Protein AF-A0A4Q3JE78-F1 (afdb_monomer_lite)

Radius of gyration: 15.34 Å; chains: 1; bounding box: 36×31×36 Å

Sequence (124 aa):
MSDDHKIGPTAHYTAHAWSRLGLPHARAFATPLGAALFWGFRLTAEVPVAWLPGLPTLEQYLAMRHLTIDAALDAARPDLLVELGAGLSRRGVTWALDRGVEVVEVDLPAMVEAKRRAPGTRAR

Foldseek 3Di:
DPPLLDQDLVLQLLLQLCVVVVHPPSVLLHDPSNVVVNVVCCVPPCVVCVPPPPDDDPSRVSCVVVVVVVVVCVVVLALEAEAEQCRSPPVQLCCCPVPVHHYHYDDRPNRVVSNCPGPSPPDD

Structure (mmCIF, N/CA/C/O backbone):
data_AF-A0A4Q3JE78-F1
#
_entry.id   AF-A0A4Q3JE78-F1
#
loop_
_atom_site.group_PDB
_atom_site.id
_atom_site.type_symbol
_atom_site.label_atom_id
_atom_site.label_alt_id
_atom_site.label_comp_id
_atom_site.label_asym_id
_atom_site.label_entity_id
_atom_site.label_seq_id
_atom_site.pdbx_PDB_ins_code
_atom_site.Cartn_x
_atom_site.Cartn_y
_atom_site.Cartn_z
_atom_site.occupancy
_atom_site.B_iso_or_equiv
_atom_site.auth_seq_id
_atom_site.auth_comp_id
_atom_site.auth_asym_id
_atom_site.auth_atom_id
_atom_site.pdbx_PDB_model_num
ATOM 1 N N . MET A 1 1 ? 19.006 9.608 9.733 1.00 41.47 1 MET A N 1
ATOM 2 C CA . MET A 1 1 ? 17.656 9.829 10.291 1.00 41.47 1 MET A CA 1
ATOM 3 C C . MET A 1 1 ? 16.744 10.162 9.130 1.00 41.47 1 MET A C 1
ATOM 5 O O . MET A 1 1 ? 17.079 11.075 8.385 1.00 41.47 1 MET A O 1
ATOM 9 N N . SER A 1 2 ? 15.704 9.357 8.899 1.00 52.75 2 SER A N 1
ATOM 10 C CA . SER A 1 2 ? 14.683 9.691 7.901 1.00 52.75 2 SER A CA 1
ATOM 11 C C . SER A 1 2 ? 13.963 10.952 8.371 1.00 52.75 2 SER A C 1
ATOM 13 O O . SER A 1 2 ? 13.773 11.136 9.567 1.00 52.75 2 SER A O 1
ATOM 15 N N . ASP A 1 3 ? 13.640 11.845 7.447 1.00 65.62 3 ASP A N 1
ATOM 16 C CA . ASP A 1 3 ? 12.830 13.021 7.738 1.00 65.62 3 ASP A CA 1
ATOM 17 C C . ASP A 1 3 ? 11.387 12.541 7.944 1.00 65.62 3 ASP A C 1
ATOM 19 O O . ASP A 1 3 ? 10.709 12.207 6.970 1.00 65.62 3 ASP A O 1
ATOM 23 N N . ASP A 1 4 ? 10.937 12.443 9.200 1.00 61.66 4 ASP A N 1
ATOM 24 C CA . ASP A 1 4 ? 9.594 11.958 9.572 1.00 61.66 4 ASP A CA 1
ATOM 25 C C . ASP A 1 4 ? 8.460 12.829 8.989 1.00 61.66 4 ASP A C 1
ATOM 27 O O . ASP A 1 4 ? 7.281 12.470 9.047 1.00 61.66 4 ASP A O 1
ATOM 31 N N . HIS A 1 5 ? 8.814 13.964 8.375 1.00 71.56 5 HIS A N 1
ATOM 32 C CA . HIS A 1 5 ? 7.909 14.843 7.644 1.00 71.56 5 HIS A CA 1
ATOM 33 C C . HIS A 1 5 ? 7.679 14.431 6.182 1.00 71.56 5 HIS A C 1
ATOM 35 O O . HIS A 1 5 ? 6.888 15.073 5.487 1.00 71.56 5 HIS A O 1
ATOM 41 N N . LYS A 1 6 ? 8.348 13.383 5.682 1.00 81.75 6 LYS A N 1
ATOM 42 C CA . LYS A 1 6 ? 8.258 12.962 4.277 1.00 81.75 6 LYS A CA 1
ATOM 43 C C . LYS A 1 6 ? 7.645 11.577 4.124 1.00 81.75 6 LYS A C 1
ATOM 45 O O . LYS A 1 6 ? 8.059 10.605 4.748 1.00 81.75 6 LYS A O 1
ATOM 50 N N . ILE A 1 7 ? 6.694 11.478 3.199 1.00 90.31 7 ILE A N 1
ATOM 51 C CA . ILE A 1 7 ? 6.158 10.199 2.731 1.00 90.31 7 ILE A CA 1
ATOM 52 C C . ILE A 1 7 ? 7.236 9.507 1.89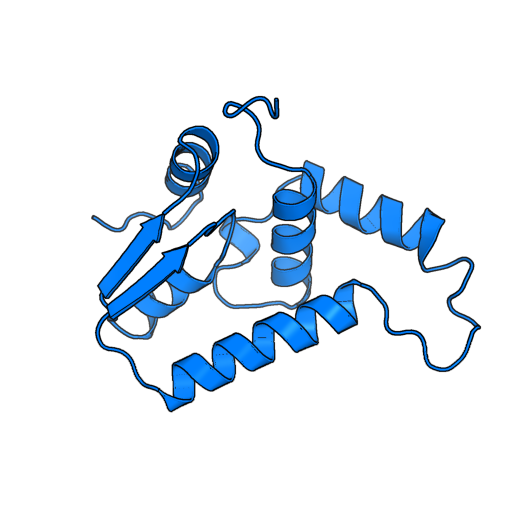6 1.00 90.31 7 ILE A C 1
ATOM 54 O O . ILE A 1 7 ? 7.763 10.080 0.940 1.00 90.31 7 ILE A O 1
ATOM 58 N N . GLY A 1 8 ? 7.559 8.263 2.247 1.00 91.50 8 GLY A N 1
ATOM 59 C CA . GLY A 1 8 ? 8.551 7.481 1.517 1.00 91.50 8 GLY A CA 1
ATOM 60 C C . GLY A 1 8 ? 8.150 7.244 0.049 1.00 91.50 8 GLY A C 1
ATOM 61 O O . GLY A 1 8 ? 6.974 6.999 -0.240 1.00 91.50 8 GLY A O 1
ATOM 62 N N . PRO A 1 9 ? 9.108 7.236 -0.898 1.00 93.62 9 PRO A N 1
ATOM 63 C CA . PRO A 1 9 ? 8.820 7.011 -2.320 1.00 93.62 9 PRO A CA 1
ATOM 64 C C . PRO A 1 9 ? 8.153 5.651 -2.584 1.00 93.62 9 PRO A C 1
ATOM 66 O O . PRO A 1 9 ? 7.309 5.527 -3.472 1.00 93.62 9 PRO A O 1
ATOM 69 N N . THR A 1 10 ? 8.465 4.636 -1.776 1.00 93.94 10 THR A N 1
ATOM 70 C CA . THR A 1 10 ? 7.857 3.300 -1.856 1.00 93.94 10 THR A CA 1
ATOM 71 C C . THR A 1 10 ? 6.364 3.303 -1.529 1.00 93.94 10 THR A C 1
ATOM 73 O O . THR A 1 10 ? 5.617 2.552 -2.155 1.00 93.94 10 THR A O 1
ATOM 76 N N . ALA A 1 11 ? 5.898 4.164 -0.616 1.00 95.75 11 ALA A N 1
ATOM 77 C CA . ALA A 1 11 ? 4.473 4.296 -0.308 1.00 95.75 11 ALA A CA 1
ATOM 78 C C . ALA A 1 11 ? 3.704 4.845 -1.518 1.00 95.75 11 ALA A C 1
ATOM 80 O O . ALA A 1 11 ? 2.661 4.307 -1.887 1.00 95.75 11 ALA A O 1
ATOM 81 N N . HIS A 1 12 ? 4.262 5.856 -2.194 1.00 96.50 12 HIS A N 1
ATOM 82 C CA . HIS A 1 12 ? 3.684 6.406 -3.420 1.00 96.50 12 HIS A CA 1
ATOM 83 C C . HIS A 1 12 ? 3.656 5.389 -4.564 1.00 96.50 12 HIS A C 1
ATOM 85 O O . HIS A 1 12 ? 2.623 5.232 -5.217 1.00 96.50 12 HIS A O 1
ATOM 91 N N . TYR A 1 13 ? 4.769 4.683 -4.792 1.00 97.44 13 TYR A N 1
ATOM 92 C CA . TYR A 1 13 ? 4.849 3.626 -5.802 1.00 97.44 13 TYR A CA 1
ATOM 93 C C . TYR A 1 13 ? 3.790 2.544 -5.552 1.00 97.44 13 TYR A C 1
ATOM 95 O O . TYR A 1 13 ? 3.012 2.208 -6.444 1.00 97.44 13 TYR A O 1
ATOM 103 N N . THR A 1 14 ? 3.729 2.025 -4.323 1.00 96.88 14 THR A N 1
ATOM 104 C CA . THR A 1 14 ? 2.844 0.906 -3.968 1.00 96.88 14 THR A CA 1
ATOM 105 C C . THR A 1 14 ? 1.371 1.303 -4.074 1.00 96.88 14 THR A C 1
ATOM 107 O O . THR A 1 14 ? 0.575 0.546 -4.629 1.00 96.88 14 THR A O 1
ATOM 110 N N . ALA A 1 15 ? 1.009 2.519 -3.651 1.00 96.62 15 ALA A N 1
ATOM 111 C CA . ALA A 1 15 ? -0.350 3.031 -3.823 1.00 96.62 15 ALA A CA 1
ATOM 112 C C . ALA A 1 15 ? -0.755 3.139 -5.300 1.00 96.62 15 ALA A C 1
ATOM 114 O O . ALA A 1 15 ? -1.877 2.782 -5.671 1.00 96.62 15 ALA A O 1
ATOM 115 N N . HIS A 1 16 ? 0.166 3.573 -6.168 1.00 97.62 16 HIS A N 1
ATOM 116 C CA . HIS A 1 16 ? -0.085 3.586 -7.606 1.00 97.62 16 HIS A CA 1
ATOM 117 C C . HIS A 1 16 ? -0.246 2.169 -8.177 1.00 97.62 16 HIS A C 1
ATOM 119 O O . HIS A 1 16 ? -1.171 1.939 -8.957 1.00 97.62 16 HIS A O 1
ATOM 125 N N . ALA A 1 17 ? 0.588 1.213 -7.755 1.00 97.06 17 ALA A N 1
ATOM 126 C CA . ALA A 1 17 ? 0.472 -0.185 -8.169 1.00 97.06 17 ALA A CA 1
ATOM 127 C C . ALA A 1 17 ? -0.903 -0.774 -7.799 1.00 97.06 17 ALA A C 1
ATOM 129 O O . ALA A 1 17 ? -1.570 -1.353 -8.652 1.00 97.06 17 ALA A O 1
ATOM 130 N N . TRP A 1 18 ? -1.406 -0.549 -6.579 1.00 96.94 18 TRP A N 1
ATOM 131 C CA . TRP A 1 18 ? -2.760 -0.986 -6.205 1.00 96.94 18 TRP A CA 1
ATOM 132 C C . TRP A 1 18 ? -3.859 -0.330 -7.041 1.00 96.94 18 TRP A C 1
ATOM 134 O O . TRP A 1 18 ? -4.828 -0.993 -7.409 1.00 96.94 18 TRP A O 1
ATOM 144 N N . SER A 1 19 ? -3.716 0.958 -7.368 1.00 96.94 19 SER A N 1
ATOM 145 C CA . SER A 1 19 ? -4.667 1.634 -8.253 1.00 96.94 19 SER A CA 1
ATOM 146 C C . SER A 1 19 ? -4.647 1.060 -9.669 1.00 96.94 19 SER A C 1
ATOM 148 O O . SER A 1 19 ? -5.701 1.013 -10.299 1.00 96.94 19 SER A O 1
ATOM 150 N N . ARG A 1 20 ? -3.487 0.630 -10.181 1.00 96.44 20 ARG A N 1
ATOM 151 C CA . ARG A 1 20 ? -3.376 -0.045 -11.484 1.00 96.44 20 ARG A CA 1
ATOM 152 C C . ARG A 1 20 ? -3.981 -1.443 -11.481 1.00 96.44 20 ARG A C 1
ATOM 154 O O . ARG A 1 20 ? -4.602 -1.831 -12.464 1.00 96.44 20 ARG A O 1
ATOM 161 N N . LEU A 1 21 ? -3.848 -2.154 -10.366 1.00 95.12 21 LEU A N 1
ATOM 162 C CA . LEU A 1 21 ? -4.475 -3.456 -10.139 1.00 95.12 21 LEU A CA 1
ATOM 163 C C . LEU A 1 21 ? -6.001 -3.366 -9.958 1.00 95.12 21 LEU A C 1
ATOM 165 O O . LEU A 1 21 ? -6.655 -4.397 -9.838 1.00 95.12 21 LEU A O 1
ATOM 169 N N . GLY A 1 22 ? -6.578 -2.159 -9.925 1.00 95.50 22 GLY A N 1
ATOM 170 C CA . GLY A 1 22 ? -8.022 -1.963 -9.795 1.00 95.50 22 GLY A CA 1
ATOM 171 C C . GLY A 1 22 ? -8.571 -2.358 -8.424 1.00 95.50 22 GLY A C 1
ATOM 172 O O . GLY A 1 22 ? -9.754 -2.676 -8.316 1.00 95.50 22 GLY A O 1
ATOM 173 N N . LEU A 1 23 ? -7.735 -2.357 -7.379 1.00 95.25 23 LEU A N 1
ATOM 174 C CA . LEU A 1 23 ? -8.186 -2.744 -6.045 1.00 95.25 23 LEU A CA 1
ATOM 175 C C . LEU A 1 23 ? -9.194 -1.720 -5.481 1.00 95.25 23 LEU A C 1
ATOM 177 O O . LEU A 1 23 ? -9.035 -0.516 -5.724 1.00 95.25 23 LEU A O 1
ATOM 181 N N . PRO A 1 24 ? -10.198 -2.160 -4.693 1.00 93.75 24 PRO A N 1
ATOM 182 C CA . PRO A 1 24 ? -11.208 -1.274 -4.113 1.00 93.75 24 PRO A CA 1
ATOM 183 C C . PRO A 1 24 ? -10.585 -0.094 -3.371 1.00 93.75 24 PRO A C 1
ATOM 185 O O . PRO A 1 24 ? -9.607 -0.261 -2.647 1.00 93.75 24 PRO A O 1
ATOM 188 N N . HIS A 1 25 ? -11.127 1.109 -3.569 1.00 95.06 25 HIS A N 1
ATOM 189 C CA . HIS A 1 25 ? -10.682 2.355 -2.921 1.00 95.06 25 HIS A CA 1
ATOM 190 C C . HIS A 1 25 ? -9.213 2.763 -3.163 1.00 95.06 25 HIS A C 1
ATOM 192 O O . HIS A 1 25 ? -8.800 3.839 -2.740 1.00 95.06 25 HIS A O 1
ATOM 198 N N . ALA A 1 26 ? -8.412 1.987 -3.903 1.00 95.81 26 ALA A N 1
ATOM 199 C CA . ALA A 1 26 ? -6.982 2.257 -4.078 1.00 95.81 26 ALA A CA 1
ATOM 200 C C . ALA A 1 26 ? -6.697 3.553 -4.847 1.00 95.81 26 ALA A C 1
ATOM 202 O O . ALA A 1 26 ? -5.701 4.231 -4.593 1.00 95.81 26 ALA A O 1
ATOM 203 N N . ARG A 1 27 ? -7.596 3.943 -5.756 1.00 95.56 27 ARG A N 1
ATOM 204 C CA . ARG A 1 27 ? -7.455 5.173 -6.546 1.00 95.56 27 ARG A CA 1
ATOM 205 C C . ARG A 1 27 ? -7.418 6.438 -5.683 1.00 95.56 27 ARG A C 1
ATOM 207 O O . ARG A 1 27 ? -6.784 7.405 -6.090 1.00 95.56 27 ARG A O 1
ATOM 214 N N . ALA A 1 28 ? -8.046 6.428 -4.504 1.00 94.25 28 ALA A N 1
ATOM 215 C CA . ALA A 1 28 ? -8.016 7.556 -3.571 1.00 94.25 28 ALA A CA 1
ATOM 216 C C . ALA A 1 28 ? -6.606 7.867 -3.043 1.00 94.25 28 ALA A C 1
ATOM 218 O O . ALA A 1 28 ? -6.322 9.003 -2.671 1.00 94.25 28 ALA A O 1
ATOM 219 N N . PHE A 1 29 ? -5.722 6.869 -3.037 1.00 95.38 29 PHE A N 1
ATOM 220 C CA . PHE A 1 29 ? -4.381 6.961 -2.463 1.00 95.38 29 PHE A CA 1
ATOM 221 C C . PHE A 1 29 ? -3.272 7.055 -3.516 1.00 95.38 29 PHE A C 1
ATOM 223 O O . PHE A 1 29 ? -2.108 7.288 -3.182 1.00 95.38 29 PHE A O 1
ATOM 230 N N . ALA A 1 30 ? -3.609 6.886 -4.796 1.00 95.50 30 ALA A N 1
ATOM 231 C CA . ALA A 1 30 ? -2.657 7.041 -5.884 1.00 95.50 30 ALA A CA 1
ATOM 232 C C . ALA A 1 30 ? -2.238 8.510 -6.035 1.00 95.50 30 ALA A C 1
ATOM 234 O O . ALA A 1 30 ? -3.074 9.410 -6.086 1.00 95.50 30 ALA A O 1
ATOM 235 N N . THR A 1 31 ? -0.933 8.752 -6.167 1.00 95.00 31 THR A N 1
ATOM 236 C CA . THR A 1 31 ? -0.382 10.103 -6.344 1.00 95.00 31 THR A CA 1
ATOM 237 C C . THR A 1 31 ? 0.303 10.259 -7.705 1.00 95.00 31 THR A C 1
ATOM 239 O O . THR A 1 31 ? 0.772 9.266 -8.274 1.00 95.00 31 THR A O 1
ATOM 242 N N . PRO A 1 32 ? 0.432 11.494 -8.230 1.00 95.81 32 PRO A N 1
ATOM 243 C CA . PRO A 1 32 ? 1.213 11.753 -9.442 1.00 95.81 32 PRO A CA 1
ATOM 244 C C . PRO A 1 32 ? 2.675 11.304 -9.313 1.00 95.81 32 PRO A C 1
ATOM 246 O O . PRO A 1 32 ? 3.225 10.717 -10.241 1.00 95.81 32 PRO A O 1
ATOM 249 N N . LEU A 1 33 ? 3.282 11.508 -8.136 1.00 96.19 33 LEU A N 1
ATOM 250 C CA . LEU A 1 33 ? 4.627 11.013 -7.836 1.00 96.19 33 LEU A CA 1
ATOM 251 C C . LEU A 1 33 ? 4.688 9.480 -7.906 1.00 96.19 33 LEU A C 1
ATOM 253 O O . LEU A 1 33 ? 5.623 8.933 -8.479 1.00 96.19 33 LEU A O 1
ATOM 257 N N . GLY A 1 34 ? 3.673 8.785 -7.388 1.00 97.12 34 GLY A N 1
ATOM 258 C CA . GLY A 1 34 ? 3.567 7.331 -7.486 1.00 97.12 34 GLY A CA 1
ATOM 259 C C . GLY A 1 34 ? 3.517 6.839 -8.929 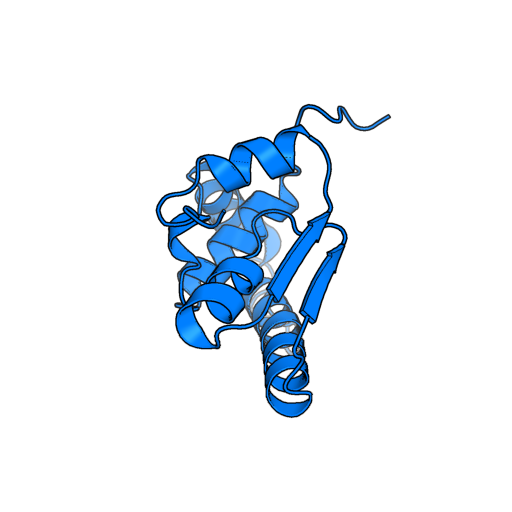1.00 97.12 34 GLY A C 1
ATOM 260 O O . GLY A 1 34 ? 4.217 5.890 -9.269 1.00 97.12 34 GLY A O 1
ATOM 261 N N . ALA A 1 35 ? 2.766 7.527 -9.795 1.00 97.62 35 ALA A N 1
ATOM 262 C CA . ALA A 1 35 ? 2.722 7.222 -11.225 1.00 97.62 35 ALA A CA 1
ATOM 263 C C . ALA A 1 35 ? 4.088 7.422 -11.901 1.00 97.62 35 ALA A C 1
ATOM 265 O O . ALA A 1 35 ? 4.535 6.557 -12.654 1.00 97.62 35 ALA A O 1
ATOM 266 N N . ALA A 1 36 ? 4.770 8.534 -11.608 1.00 98.00 36 ALA A N 1
ATOM 267 C CA . ALA A 1 36 ? 6.096 8.818 -12.152 1.00 98.00 36 ALA A CA 1
ATOM 268 C C . ALA A 1 36 ? 7.132 7.771 -11.712 1.00 98.00 36 ALA A C 1
ATOM 270 O O . ALA A 1 36 ? 7.872 7.253 -12.546 1.00 98.00 36 ALA A O 1
ATOM 271 N N . LEU A 1 37 ? 7.146 7.411 -10.424 1.00 97.50 37 LEU A N 1
ATOM 272 C CA . LEU A 1 37 ? 8.025 6.370 -9.887 1.00 97.50 37 LEU A CA 1
ATOM 273 C C . LEU A 1 37 ? 7.722 4.999 -10.502 1.00 97.50 37 LEU A C 1
ATOM 275 O O . LEU A 1 37 ? 8.649 4.276 -10.861 1.00 97.50 37 LEU A O 1
ATOM 279 N N . PHE A 1 38 ? 6.439 4.658 -10.652 1.00 97.25 38 PHE A N 1
ATOM 280 C CA . PHE A 1 38 ? 6.007 3.400 -11.253 1.00 97.25 38 PHE A CA 1
ATOM 281 C C . PHE A 1 38 ? 6.502 3.249 -12.688 1.00 97.25 38 PHE A C 1
ATOM 283 O O . PHE A 1 38 ? 7.197 2.284 -13.011 1.00 97.25 38 PHE A O 1
ATOM 290 N N . TRP A 1 39 ? 6.186 4.222 -13.544 1.00 96.94 39 TRP A N 1
ATOM 291 C CA . TRP A 1 39 ? 6.588 4.178 -14.946 1.00 96.94 39 TRP A CA 1
ATOM 292 C C . TRP A 1 39 ? 8.095 4.323 -15.122 1.00 96.94 39 TRP A C 1
ATOM 294 O O . TRP A 1 39 ? 8.668 3.624 -15.954 1.00 96.94 39 TRP A O 1
ATOM 304 N N . GLY A 1 40 ? 8.743 5.159 -14.308 1.00 96.81 40 GLY A N 1
ATOM 305 C CA . GLY A 1 40 ? 10.195 5.285 -14.287 1.00 96.81 40 GLY A CA 1
ATOM 306 C C . GLY A 1 40 ? 10.868 3.942 -14.021 1.00 96.81 40 GLY A C 1
ATOM 307 O O . GLY A 1 40 ? 11.658 3.494 -14.843 1.00 96.81 40 GLY A O 1
ATOM 308 N N . PHE A 1 41 ? 10.499 3.260 -12.933 1.00 94.81 41 PHE A N 1
ATOM 309 C CA . PHE A 1 41 ? 11.062 1.950 -12.593 1.00 94.81 41 PHE A CA 1
ATOM 310 C C . PHE A 1 41 ? 10.759 0.891 -13.656 1.00 94.81 41 PHE A C 1
ATOM 312 O O . PHE A 1 41 ? 11.645 0.139 -14.053 1.00 94.81 41 PHE A O 1
ATOM 319 N N . ARG A 1 42 ? 9.524 0.845 -14.167 1.00 93.44 42 ARG A N 1
ATOM 320 C CA . ARG A 1 42 ? 9.154 -0.114 -15.211 1.00 93.44 42 ARG A CA 1
ATOM 321 C C . ARG A 1 42 ? 10.031 0.042 -16.453 1.00 93.44 42 ARG A C 1
ATOM 323 O O . ARG A 1 42 ? 10.520 -0.948 -16.987 1.00 93.44 42 ARG A O 1
ATOM 330 N N . LEU A 1 43 ? 10.250 1.277 -16.902 1.00 95.06 43 LEU A N 1
ATOM 331 C CA . LEU A 1 43 ? 11.045 1.559 -18.097 1.00 95.06 43 LEU A CA 1
ATOM 332 C C . LEU A 1 43 ? 12.546 1.335 -17.880 1.00 95.06 43 LEU A C 1
ATOM 334 O O . LEU A 1 43 ? 13.214 0.854 -18.791 1.00 95.06 43 LEU A O 1
ATOM 338 N N . THR A 1 44 ? 13.083 1.677 -16.706 1.00 94.44 44 THR A N 1
ATOM 339 C CA . THR A 1 44 ? 14.536 1.649 -16.465 1.00 94.44 44 THR A CA 1
ATOM 340 C C . THR A 1 44 ? 15.046 0.355 -15.844 1.00 94.44 44 THR A C 1
ATOM 342 O O . THR A 1 44 ? 16.219 0.041 -16.022 1.00 94.44 44 THR A O 1
ATOM 345 N N . ALA A 1 45 ? 14.204 -0.391 -15.127 1.00 90.62 45 ALA A N 1
ATOM 346 C CA . ALA A 1 45 ? 14.604 -1.592 -14.400 1.00 90.62 45 ALA A CA 1
ATOM 347 C C . ALA A 1 45 ? 13.928 -2.863 -14.927 1.00 90.62 45 ALA A C 1
ATOM 349 O O . ALA A 1 45 ? 14.608 -3.871 -15.079 1.00 90.62 45 ALA A O 1
ATOM 350 N N . GLU A 1 46 ? 12.627 -2.835 -15.241 1.00 91.19 46 GLU A N 1
ATOM 351 C CA . GLU A 1 46 ? 11.896 -4.052 -15.642 1.00 91.19 46 GLU A CA 1
ATOM 352 C C . GLU A 1 46 ? 12.016 -4.361 -17.136 1.00 91.19 46 GLU A C 1
ATOM 354 O O . GLU A 1 46 ? 12.342 -5.485 -17.509 1.00 91.19 46 GLU A O 1
ATOM 359 N N . VAL A 1 47 ? 11.786 -3.375 -18.010 1.00 90.31 47 VAL A N 1
ATOM 360 C CA . VAL A 1 47 ? 11.878 -3.559 -19.471 1.00 90.31 47 VAL A CA 1
ATOM 361 C C . VAL A 1 47 ? 13.239 -4.121 -19.917 1.00 90.31 47 VAL A C 1
ATOM 363 O O . VAL A 1 47 ? 13.234 -5.059 -20.716 1.00 90.31 47 VAL A O 1
ATOM 366 N N . PRO A 1 48 ? 14.397 -3.655 -19.398 1.00 91.19 48 PRO A N 1
ATOM 367 C CA . PRO A 1 48 ? 15.703 -4.189 -19.798 1.00 91.19 48 PRO A CA 1
ATOM 368 C C . PRO A 1 48 ? 15.907 -5.678 -19.495 1.00 91.19 48 PRO A C 1
ATOM 370 O O . PRO A 1 48 ? 16.717 -6.332 -20.152 1.00 91.19 48 PRO A O 1
ATOM 373 N N . VAL A 1 49 ? 15.182 -6.218 -18.512 1.00 87.19 49 VAL A N 1
ATOM 374 C CA . VAL A 1 49 ? 15.302 -7.612 -18.059 1.00 87.19 49 VAL A CA 1
ATOM 375 C C . VAL A 1 49 ? 14.058 -8.448 -18.357 1.00 87.19 49 VAL A C 1
ATOM 377 O O . VAL A 1 49 ? 14.009 -9.614 -17.981 1.00 87.19 49 VAL A O 1
ATOM 380 N N . ALA A 1 50 ? 13.066 -7.898 -19.064 1.00 85.38 50 ALA A N 1
ATOM 381 C CA . ALA A 1 50 ? 11.771 -8.545 -19.304 1.00 85.38 50 ALA A CA 1
ATOM 382 C C . ALA A 1 50 ? 11.859 -9.870 -20.089 1.00 85.38 50 ALA A C 1
ATOM 384 O O . ALA A 1 50 ? 10.917 -10.657 -20.091 1.00 85.38 50 ALA A O 1
ATOM 385 N N . TRP A 1 51 ? 12.983 -10.112 -20.763 1.00 82.75 51 TRP A N 1
ATOM 386 C CA . TRP A 1 51 ? 13.275 -11.330 -21.518 1.00 82.75 51 TRP A CA 1
ATOM 387 C C . TRP A 1 51 ? 13.908 -12.442 -20.664 1.00 82.75 51 TRP A C 1
ATOM 389 O O . TRP A 1 51 ? 14.035 -13.568 -21.144 1.00 82.75 51 TRP A O 1
ATOM 399 N N . LEU A 1 52 ? 14.304 -12.157 -19.416 1.00 86.75 52 LEU A N 1
ATOM 400 C CA . LEU A 1 52 ? 14.850 -13.157 -18.501 1.00 86.75 52 LEU A CA 1
ATOM 401 C C . LEU A 1 52 ? 13.706 -13.979 -17.877 1.00 86.75 52 LEU A C 1
ATOM 403 O O . LEU A 1 52 ? 12.868 -13.423 -17.160 1.00 86.75 52 LEU A O 1
ATOM 407 N N . PRO A 1 53 ? 13.646 -15.301 -18.117 1.00 83.50 53 PRO A N 1
ATOM 408 C CA . PRO A 1 53 ? 12.567 -16.132 -17.602 1.00 83.50 53 PRO A CA 1
ATOM 409 C C . PRO A 1 53 ? 12.626 -16.244 -16.073 1.00 83.50 53 PRO A C 1
ATOM 411 O O . PRO A 1 53 ? 13.698 -16.341 -15.480 1.00 83.50 53 PRO A O 1
ATOM 414 N N . GLY A 1 54 ? 11.454 -16.281 -15.434 1.00 84.06 54 GLY A N 1
ATOM 415 C CA . GLY A 1 54 ? 11.316 -16.551 -13.998 1.00 84.06 54 GLY A CA 1
ATOM 416 C C . GLY A 1 54 ? 11.414 -15.336 -13.071 1.00 84.06 54 GLY A C 1
ATOM 417 O O . GLY A 1 54 ? 11.257 -15.500 -11.863 1.00 84.06 54 GLY A O 1
ATOM 418 N N . LEU A 1 55 ? 11.619 -14.125 -13.599 1.00 85.44 55 LEU A N 1
ATOM 419 C CA . LEU A 1 55 ? 11.608 -12.899 -12.798 1.00 85.44 55 LEU A CA 1
ATOM 420 C C . LEU A 1 55 ? 10.222 -12.233 -12.840 1.00 85.44 55 LEU A C 1
ATOM 422 O O . LEU A 1 55 ? 9.809 -11.771 -13.906 1.00 85.44 55 LEU A O 1
ATOM 426 N N . PRO A 1 56 ? 9.483 -12.160 -11.716 1.00 88.62 56 PRO A N 1
ATOM 427 C CA . PRO A 1 56 ? 8.256 -11.379 -11.671 1.00 88.62 56 PRO A CA 1
ATOM 428 C C . PRO A 1 56 ? 8.582 -9.885 -11.742 1.00 88.62 56 PRO A C 1
ATOM 430 O O . PRO A 1 56 ? 9.554 -9.414 -11.149 1.00 88.62 56 PRO A O 1
ATOM 433 N N . THR A 1 57 ? 7.721 -9.121 -12.411 1.00 90.75 57 THR A N 1
ATOM 434 C CA . THR A 1 57 ? 7.713 -7.658 -12.269 1.00 90.75 57 THR A CA 1
ATOM 435 C C . THR A 1 57 ? 7.416 -7.274 -10.817 1.00 90.75 57 THR A C 1
ATOM 437 O O . THR A 1 57 ? 6.765 -8.019 -10.075 1.00 90.75 57 THR A O 1
ATOM 440 N N . LEU A 1 58 ? 7.846 -6.089 -10.397 1.00 91.69 58 LEU A N 1
ATOM 441 C CA . LEU A 1 58 ? 7.543 -5.553 -9.077 1.00 91.69 58 LEU A CA 1
ATOM 442 C C . LEU A 1 58 ? 6.027 -5.379 -8.890 1.00 91.69 58 LEU A C 1
ATOM 444 O O . LEU A 1 58 ? 5.519 -5.661 -7.808 1.00 91.69 58 LEU A O 1
ATOM 448 N N . GLU A 1 59 ? 5.288 -5.010 -9.945 1.00 92.25 59 GLU A N 1
ATOM 449 C CA . GLU A 1 59 ? 3.814 -4.973 -9.934 1.00 92.25 59 GLU A CA 1
ATOM 450 C C . GLU A 1 59 ? 3.217 -6.356 -9.622 1.00 92.25 59 GLU A C 1
ATOM 452 O O . GLU A 1 59 ? 2.350 -6.459 -8.755 1.00 92.25 59 GLU A O 1
ATOM 457 N N . GLN A 1 60 ? 3.712 -7.427 -10.255 1.00 92.25 60 GLN A N 1
ATOM 458 C CA . GLN A 1 60 ? 3.267 -8.804 -9.986 1.00 92.25 60 GLN A CA 1
ATOM 459 C C . GLN A 1 60 ? 3.630 -9.268 -8.573 1.00 92.25 60 GLN A C 1
ATOM 461 O O . GLN A 1 60 ? 2.799 -9.868 -7.892 1.00 92.25 60 GLN A O 1
ATOM 466 N N . TYR A 1 61 ? 4.848 -8.978 -8.110 1.00 93.69 61 TYR A N 1
ATOM 467 C CA . TYR A 1 61 ? 5.265 -9.308 -6.749 1.00 93.69 61 TYR A CA 1
ATOM 468 C C . TYR A 1 61 ? 4.395 -8.594 -5.704 1.00 93.69 61 TYR A C 1
ATOM 470 O O . TYR A 1 61 ? 3.920 -9.222 -4.756 1.00 93.69 61 TYR A O 1
ATOM 478 N N . LEU A 1 62 ? 4.132 -7.297 -5.894 1.00 94.81 62 LEU A N 1
ATOM 479 C CA . LEU A 1 62 ? 3.245 -6.528 -5.022 1.00 94.81 62 LEU A CA 1
ATOM 480 C C . LEU A 1 62 ? 1.809 -7.051 -5.084 1.00 94.81 62 LEU A C 1
ATOM 482 O O . LEU A 1 62 ? 1.195 -7.228 -4.034 1.00 94.81 62 LEU A O 1
ATOM 486 N N . ALA A 1 63 ? 1.286 -7.344 -6.278 1.00 94.94 63 ALA A N 1
ATOM 487 C CA . ALA A 1 63 ? -0.036 -7.942 -6.431 1.00 94.94 63 ALA A CA 1
ATOM 488 C C . ALA A 1 63 ? -0.136 -9.224 -5.605 1.00 94.94 63 ALA A C 1
ATOM 490 O O . ALA A 1 63 ? -1.040 -9.351 -4.782 1.00 94.94 63 ALA A O 1
ATOM 491 N N . MET A 1 64 ? 0.839 -10.126 -5.747 1.00 96.06 64 MET A N 1
ATOM 492 C CA . MET A 1 64 ? 0.828 -11.371 -4.997 1.00 96.06 64 MET A CA 1
ATOM 493 C C . MET A 1 64 ? 0.889 -11.128 -3.488 1.00 96.06 64 MET A C 1
ATOM 495 O O . MET A 1 64 ? 0.048 -11.620 -2.740 1.00 96.06 64 MET A O 1
ATOM 499 N N . ARG A 1 65 ? 1.854 -10.337 -3.019 1.00 95.81 65 ARG A N 1
ATOM 500 C CA . ARG A 1 65 ? 2.007 -10.064 -1.587 1.00 95.81 65 ARG A CA 1
ATOM 501 C C . ARG A 1 65 ? 0.730 -9.485 -0.979 1.00 95.81 65 ARG A C 1
ATOM 503 O O . ARG A 1 65 ? 0.314 -9.911 0.095 1.00 95.81 65 ARG A O 1
ATOM 510 N N . HIS A 1 66 ? 0.128 -8.499 -1.638 1.00 96.06 66 HIS A N 1
ATOM 511 C CA . HIS A 1 66 ? -0.996 -7.766 -1.069 1.00 96.06 66 HIS A CA 1
ATOM 512 C C . HIS A 1 66 ? -2.311 -8.536 -1.171 1.00 96.06 66 HIS A C 1
ATOM 514 O O . HIS A 1 66 ? -3.018 -8.592 -0.170 1.00 96.06 66 HIS A O 1
ATOM 520 N N . LEU A 1 67 ? -2.581 -9.213 -2.291 1.00 96.31 67 LEU A N 1
ATOM 521 C CA . LEU A 1 67 ? -3.779 -10.044 -2.439 1.00 96.31 67 LEU A CA 1
ATOM 522 C C . LEU A 1 67 ? -3.770 -11.252 -1.498 1.00 96.31 67 LEU A C 1
ATOM 524 O O . LEU A 1 67 ? -4.817 -11.611 -0.969 1.00 96.31 67 LEU A O 1
ATOM 528 N N . THR A 1 68 ? -2.604 -11.848 -1.231 1.00 97.94 68 THR A N 1
ATOM 529 C CA . THR A 1 68 ? -2.495 -12.932 -0.241 1.00 97.94 68 THR A CA 1
ATOM 530 C C . THR A 1 68 ? -2.818 -12.443 1.170 1.00 97.94 68 THR A C 1
ATOM 532 O O . THR A 1 68 ? -3.523 -13.130 1.904 1.00 97.94 68 THR A O 1
ATOM 535 N N . ILE A 1 69 ? -2.347 -11.250 1.552 1.00 96.56 69 ILE A N 1
ATOM 536 C CA . ILE A 1 69 ? -2.703 -10.651 2.849 1.00 96.56 69 ILE A CA 1
ATOM 537 C C . ILE A 1 69 ? -4.208 -10.372 2.908 1.00 96.56 69 ILE A C 1
ATOM 539 O O . ILE A 1 69 ? -4.848 -10.691 3.905 1.00 96.56 69 ILE A O 1
ATOM 543 N N . ASP A 1 70 ? -4.777 -9.818 1.840 1.00 96.81 70 ASP A N 1
ATOM 544 C CA . ASP A 1 70 ? -6.202 -9.495 1.769 1.00 96.81 70 ASP A CA 1
ATOM 545 C C . ASP A 1 70 ? -7.068 -10.763 1.887 1.00 96.81 70 ASP A C 1
ATOM 547 O O . ASP A 1 70 ? -8.022 -10.790 2.660 1.00 96.81 70 ASP A O 1
ATOM 551 N N . ALA A 1 71 ? -6.682 -11.850 1.211 1.00 97.62 71 ALA A N 1
ATOM 552 C CA . ALA A 1 71 ? -7.346 -13.147 1.321 1.00 97.62 71 ALA A CA 1
ATOM 553 C C . ALA A 1 71 ? -7.234 -13.750 2.733 1.00 97.62 71 ALA A C 1
ATOM 555 O O . ALA A 1 71 ? -8.192 -14.339 3.235 1.00 97.62 71 ALA A O 1
ATOM 556 N N . ALA A 1 72 ? -6.086 -13.588 3.398 1.00 97.75 72 ALA A N 1
ATOM 557 C CA . ALA A 1 72 ? -5.909 -14.034 4.778 1.00 97.75 72 ALA A CA 1
ATOM 558 C C . ALA A 1 72 ? -6.804 -13.248 5.754 1.00 97.75 72 ALA A C 1
ATOM 560 O O . ALA A 1 72 ? -7.399 -13.844 6.651 1.00 97.75 72 ALA A O 1
ATOM 561 N N . LEU A 1 73 ? -6.947 -11.933 5.558 1.00 96.88 73 LEU A N 1
ATOM 562 C CA . LEU A 1 73 ? -7.866 -11.097 6.337 1.00 96.88 73 LEU A CA 1
ATOM 563 C C . LEU A 1 73 ? -9.332 -11.483 6.092 1.00 96.88 73 LEU A C 1
ATOM 565 O O . LEU A 1 73 ? -10.108 -11.573 7.043 1.00 96.88 73 LEU A O 1
ATOM 569 N N . ASP A 1 74 ? -9.700 -11.763 4.841 1.00 96.00 74 ASP A N 1
ATOM 570 C CA . ASP A 1 74 ? -11.039 -12.238 4.480 1.00 96.00 74 ASP A CA 1
ATOM 571 C C . ASP A 1 74 ? -11.373 -13.575 5.149 1.00 96.00 74 ASP A C 1
ATOM 573 O O . ASP A 1 74 ? -12.485 -13.755 5.645 1.00 96.00 74 ASP A O 1
ATOM 577 N N . ALA A 1 75 ? -10.407 -14.494 5.220 1.00 97.62 75 ALA A N 1
ATOM 578 C CA . ALA A 1 75 ? -10.575 -15.770 5.908 1.00 97.62 75 ALA A CA 1
ATOM 579 C C . ALA A 1 75 ? -10.677 -15.606 7.435 1.00 97.62 75 ALA A C 1
ATOM 581 O O . ALA A 1 75 ? -11.487 -16.282 8.075 1.00 97.62 75 ALA A O 1
ATOM 582 N N . ALA A 1 76 ? -9.879 -14.705 8.015 1.00 97.62 76 ALA A N 1
ATOM 583 C CA . ALA A 1 76 ? -9.856 -14.457 9.453 1.00 97.62 76 ALA A CA 1
ATOM 584 C C . ALA A 1 76 ? -11.133 -13.775 9.967 1.00 97.62 76 ALA A C 1
ATOM 586 O O . ALA A 1 76 ? -11.505 -14.010 11.113 1.00 97.62 76 ALA A O 1
ATOM 587 N N . ARG A 1 77 ? -11.805 -12.967 9.129 1.00 96.44 77 ARG A N 1
ATOM 588 C CA . ARG A 1 77 ? -13.002 -12.176 9.483 1.00 96.44 77 ARG A CA 1
ATOM 589 C C . ARG A 1 77 ? -12.826 -11.408 10.808 1.00 96.44 77 ARG A C 1
ATOM 591 O O . ARG A 1 77 ? -13.573 -11.658 11.750 1.00 96.44 77 ARG A O 1
ATOM 598 N N . PRO A 1 78 ? -11.819 -10.522 10.907 1.00 97.19 78 PRO A N 1
ATOM 599 C CA . PRO A 1 78 ? -11.527 -9.823 12.152 1.00 97.19 78 PRO A CA 1
ATOM 600 C C . PRO A 1 78 ? -12.597 -8.776 12.475 1.00 97.19 78 PRO A C 1
ATOM 602 O O . PRO A 1 78 ? -13.083 -8.100 11.572 1.00 97.19 78 PRO A O 1
ATOM 605 N N . ASP A 1 79 ? -12.873 -8.575 13.762 1.00 97.25 79 ASP A N 1
ATOM 606 C CA . ASP A 1 79 ? -13.696 -7.455 14.242 1.00 97.25 79 ASP A CA 1
ATOM 607 C C . ASP A 1 79 ? -12.890 -6.142 14.347 1.00 97.25 79 ASP A C 1
ATOM 609 O O . ASP A 1 79 ? -13.451 -5.053 14.237 1.00 97.25 79 ASP A O 1
ATOM 613 N N . LEU A 1 80 ? -11.561 -6.250 14.498 1.00 97.44 80 LEU A N 1
ATOM 614 C CA . LEU A 1 80 ? -10.605 -5.141 14.566 1.00 97.44 80 LEU A CA 1
ATOM 615 C C . LEU A 1 80 ? -9.402 -5.404 13.648 1.00 97.44 80 LEU A C 1
ATOM 617 O O . LEU A 1 80 ? -8.709 -6.415 13.782 1.00 97.44 80 LEU A O 1
ATOM 621 N N . LEU A 1 81 ? -9.110 -4.462 12.755 1.00 97.50 81 LEU A N 1
ATOM 622 C CA . LEU A 1 81 ? -7.931 -4.441 11.896 1.00 97.50 81 LEU A CA 1
ATOM 623 C C . LEU A 1 81 ? -6.946 -3.373 12.383 1.00 97.50 81 LEU A C 1
ATOM 625 O O . LEU A 1 81 ? -7.250 -2.183 12.361 1.00 97.50 81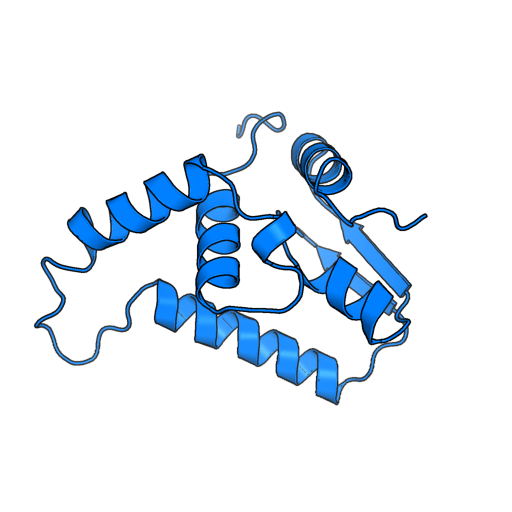 LEU A O 1
ATOM 629 N N . VAL A 1 82 ? -5.737 -3.794 12.756 1.00 97.31 82 VAL A N 1
ATOM 630 C CA . VAL A 1 82 ? -4.641 -2.879 13.106 1.00 97.31 82 VAL A CA 1
ATOM 631 C C . VAL A 1 82 ? -3.563 -2.925 12.023 1.00 97.31 82 VAL A C 1
ATOM 633 O O . VAL A 1 82 ? -2.886 -3.941 11.866 1.00 97.31 82 VAL A O 1
ATOM 636 N N . GLU A 1 83 ? -3.377 -1.832 11.278 1.00 96.44 83 GLU A N 1
ATOM 637 C CA . GLU A 1 83 ? -2.294 -1.698 10.292 1.00 96.44 83 GLU A CA 1
ATOM 638 C C . GLU A 1 83 ? -1.128 -0.883 10.873 1.00 96.44 83 GLU A C 1
ATOM 640 O O . GLU A 1 83 ? -1.251 0.314 11.130 1.00 96.44 83 GLU A O 1
ATOM 645 N N . LEU A 1 84 ? 0.027 -1.533 11.047 1.00 96.06 84 LEU A N 1
ATOM 646 C CA . LEU A 1 84 ? 1.282 -0.891 11.451 1.00 96.06 84 LEU A CA 1
ATOM 647 C C . LEU A 1 84 ? 2.099 -0.510 10.214 1.00 96.06 84 LEU A C 1
ATOM 649 O O . LEU A 1 84 ? 2.312 -1.348 9.337 1.00 96.06 84 LEU A O 1
ATOM 653 N N . GLY A 1 85 ? 2.577 0.733 10.149 1.00 94.50 85 GLY A N 1
ATOM 654 C CA . GLY A 1 85 ? 3.198 1.258 8.931 1.00 94.50 85 GLY A CA 1
ATOM 655 C C . GLY A 1 85 ? 2.192 1.273 7.780 1.00 94.50 85 GLY A C 1
ATOM 656 O O . GLY A 1 85 ? 2.481 0.783 6.685 1.00 94.50 85 GLY A O 1
ATOM 657 N N . ALA A 1 86 ? 0.975 1.749 8.068 1.00 95.06 86 ALA A N 1
ATOM 658 C CA . ALA A 1 86 ? -0.170 1.678 7.165 1.00 95.06 86 ALA A CA 1
ATOM 659 C C . ALA A 1 86 ? 0.068 2.384 5.821 1.00 95.06 86 ALA A C 1
ATOM 661 O O . ALA A 1 86 ? -0.609 2.086 4.835 1.00 95.06 86 ALA A O 1
ATOM 662 N N . GLY A 1 87 ? 1.014 3.317 5.749 1.00 95.06 87 GLY A N 1
ATOM 663 C CA . GLY A 1 87 ? 1.380 4.012 4.531 1.00 95.06 87 GLY A CA 1
ATOM 664 C C . GLY A 1 87 ? 0.167 4.653 3.856 1.00 95.06 87 GLY A C 1
ATOM 665 O O . GLY A 1 87 ? -0.756 5.162 4.489 1.00 95.06 87 GLY A O 1
ATOM 666 N N . LEU A 1 88 ? 0.132 4.529 2.533 1.00 95.50 88 LEU A N 1
ATOM 667 C CA . LEU A 1 88 ? -1.011 4.896 1.698 1.00 95.50 88 LEU A CA 1
ATOM 668 C C . LEU A 1 88 ? -1.931 3.684 1.415 1.00 95.50 88 LEU A C 1
ATOM 670 O O . LEU A 1 88 ? -2.538 3.606 0.348 1.00 95.50 88 LEU A O 1
ATOM 674 N N . SER A 1 89 ? -1.992 2.705 2.334 1.00 95.44 89 SER A N 1
ATOM 675 C CA . SER A 1 89 ? -2.810 1.481 2.214 1.00 95.44 89 SER A CA 1
ATOM 676 C C . SER A 1 89 ? -4.289 1.782 2.010 1.00 95.44 89 SER A C 1
ATOM 678 O O . SER A 1 89 ? -4.871 2.615 2.701 1.00 95.44 89 SER A O 1
ATOM 680 N N . ARG A 1 90 ? -4.909 1.025 1.099 1.00 95.06 90 ARG A N 1
ATOM 681 C CA . ARG A 1 90 ? -6.354 1.042 0.833 1.00 95.06 90 ARG A CA 1
ATOM 682 C C . ARG A 1 90 ? -7.180 0.195 1.807 1.00 95.06 90 ARG A C 1
ATOM 684 O O . ARG A 1 90 ? -8.410 0.265 1.774 1.00 95.06 90 ARG A O 1
ATOM 691 N N . ARG A 1 91 ? -6.536 -0.669 2.602 1.00 95.06 91 ARG A N 1
ATOM 692 C CA . ARG A 1 91 ? -7.240 -1.717 3.351 1.00 95.06 91 ARG A CA 1
ATOM 693 C C . ARG A 1 91 ? -8.112 -1.144 4.447 1.00 95.06 91 ARG A C 1
ATOM 695 O O . ARG A 1 91 ? -9.274 -1.517 4.470 1.00 95.06 91 ARG A O 1
ATOM 702 N N . GLY A 1 92 ? -7.621 -0.207 5.256 1.00 94.25 92 GLY A N 1
ATOM 703 C CA . GLY A 1 92 ? -8.447 0.417 6.286 1.00 94.25 92 GLY A CA 1
ATOM 704 C C . GLY A 1 92 ? -9.787 0.942 5.765 1.00 94.25 92 GLY A C 1
ATOM 705 O O . GLY A 1 92 ? -10.835 0.574 6.281 1.00 94.25 92 GLY A O 1
ATOM 706 N N . VAL A 1 93 ? -9.787 1.692 4.658 1.00 94.38 93 VAL A N 1
ATOM 707 C CA . VAL A 1 93 ? -11.040 2.153 4.026 1.00 94.38 93 VAL A CA 1
ATOM 708 C C . VAL A 1 93 ? -11.877 0.988 3.501 1.00 94.38 93 VAL A C 1
ATOM 710 O O . VAL A 1 93 ? -13.084 0.971 3.712 1.00 94.38 93 VAL A O 1
ATOM 713 N N . THR A 1 94 ? -11.251 0.002 2.853 1.00 94.62 94 THR A N 1
ATOM 714 C CA . THR A 1 94 ? -11.974 -1.168 2.328 1.00 94.62 94 THR A CA 1
ATOM 715 C C . THR A 1 94 ? -12.667 -1.943 3.454 1.00 94.62 94 THR A C 1
ATOM 717 O O . THR A 1 94 ? -13.852 -2.233 3.361 1.00 94.62 94 THR A O 1
ATOM 720 N N . TRP A 1 95 ? -11.958 -2.275 4.532 1.00 95.56 95 TRP A N 1
ATOM 721 C CA . TRP A 1 95 ? -12.509 -3.066 5.634 1.00 95.56 95 TRP A CA 1
ATOM 722 C C . TRP A 1 95 ? -13.519 -2.274 6.466 1.00 95.56 95 TRP A C 1
ATOM 724 O O . TRP A 1 95 ? -14.557 -2.823 6.832 1.00 95.56 95 TRP A O 1
ATOM 734 N N . ALA A 1 96 ? -13.280 -0.984 6.698 1.00 95.00 96 ALA A N 1
ATOM 735 C CA . ALA A 1 96 ? -14.238 -0.141 7.402 1.00 95.00 96 ALA A CA 1
ATOM 736 C C . ALA A 1 96 ? -15.545 0.021 6.609 1.00 95.00 96 ALA A C 1
ATOM 738 O O . ALA A 1 96 ? -16.624 -0.217 7.148 1.00 95.00 96 ALA A O 1
ATOM 739 N N . LEU A 1 97 ? -15.463 0.404 5.329 1.00 93.50 97 LEU A N 1
ATOM 740 C CA . LEU A 1 97 ? -16.651 0.721 4.528 1.00 93.50 97 LEU A CA 1
ATOM 741 C C . LEU A 1 97 ? -17.365 -0.522 4.001 1.00 93.50 97 LEU A C 1
ATOM 743 O O . LEU A 1 97 ? -18.590 -0.592 4.067 1.00 93.50 97 LEU A O 1
ATOM 747 N N . ASP A 1 98 ? -16.618 -1.498 3.484 1.00 94.38 98 ASP A N 1
ATOM 748 C CA . ASP A 1 98 ? -17.215 -2.631 2.775 1.00 94.38 98 ASP A CA 1
ATOM 749 C C . ASP A 1 98 ? -17.518 -3.801 3.722 1.00 94.38 98 ASP A C 1
ATOM 751 O O . ASP A 1 98 ? -18.343 -4.655 3.396 1.00 94.38 98 ASP A O 1
ATOM 755 N N . ARG A 1 99 ? -16.842 -3.873 4.880 1.00 94.12 99 ARG A N 1
ATOM 756 C CA . ARG A 1 99 ? -16.944 -5.001 5.826 1.00 94.12 99 ARG A CA 1
ATOM 757 C C . ARG A 1 99 ? -17.394 -4.607 7.233 1.00 94.12 99 ARG A C 1
ATOM 759 O O . ARG A 1 99 ? -17.659 -5.504 8.025 1.00 94.12 99 ARG A O 1
ATOM 766 N N . GLY A 1 100 ? -17.508 -3.313 7.543 1.00 95.12 100 GLY A N 1
ATOM 767 C CA . GLY A 1 100 ? -17.943 -2.834 8.860 1.00 95.12 100 GLY A CA 1
ATOM 768 C C . GLY A 1 100 ? -16.968 -3.154 9.997 1.00 95.12 100 GLY A C 1
ATOM 769 O O . GLY A 1 100 ? -17.392 -3.252 11.144 1.00 95.12 100 GLY A O 1
ATOM 770 N N . VAL A 1 101 ? -15.687 -3.351 9.679 1.00 96.94 101 VAL A N 1
ATOM 771 C CA . VAL A 1 101 ? -14.637 -3.716 10.642 1.00 96.94 101 VAL A CA 1
ATOM 772 C C . VAL A 1 101 ? -14.068 -2.461 11.303 1.00 96.94 101 VAL A C 1
ATOM 774 O O . VAL A 1 101 ? -13.878 -1.443 10.634 1.00 96.94 101 VAL A O 1
ATOM 777 N N . GLU A 1 102 ? -13.778 -2.518 12.605 1.00 97.19 102 GLU A N 1
ATOM 778 C CA . GLU A 1 102 ? -13.072 -1.433 13.291 1.00 97.19 102 GLU A CA 1
ATOM 779 C C . GLU A 1 102 ? -11.627 -1.369 12.786 1.00 97.19 102 GLU A C 1
ATOM 781 O O . GLU A 1 102 ? -10.966 -2.397 12.654 1.00 97.19 102 GLU A O 1
ATOM 786 N N . VAL A 1 103 ? -11.116 -0.175 12.479 1.00 96.50 103 VAL A N 1
ATOM 787 C CA . VAL A 1 103 ? -9.775 -0.021 11.901 1.00 96.50 103 VAL A CA 1
ATOM 788 C C . VAL A 1 103 ? -8.952 0.971 12.703 1.00 96.50 103 VAL A C 1
ATOM 790 O O . VAL A 1 103 ? -9.358 2.114 12.903 1.00 96.50 103 VAL A O 1
ATOM 793 N N . VAL A 1 104 ? -7.745 0.549 13.077 1.00 96.56 104 VAL A N 1
ATOM 794 C CA . VAL A 1 104 ? -6.713 1.406 13.658 1.00 96.56 104 VAL A CA 1
ATOM 795 C C . VAL A 1 104 ? -5.489 1.390 12.751 1.00 96.56 104 VAL A C 1
ATOM 797 O O . VAL A 1 104 ? -4.900 0.345 12.480 1.00 96.56 104 VAL A O 1
ATOM 800 N N . GLU A 1 105 ? -5.075 2.566 12.294 1.00 96.06 105 GLU A N 1
ATOM 801 C CA . GLU A 1 105 ? -3.905 2.725 11.433 1.00 96.06 105 GLU A CA 1
ATOM 802 C C . GLU A 1 105 ? -2.823 3.503 12.176 1.00 96.06 105 GLU A C 1
ATOM 804 O O . GLU A 1 105 ? -3.066 4.600 12.682 1.00 96.06 105 GLU A O 1
ATOM 809 N N . VAL A 1 106 ? -1.622 2.934 12.240 1.00 96.19 106 VAL A N 1
ATOM 810 C CA . VAL A 1 106 ? -0.483 3.513 12.953 1.00 96.19 106 VAL A CA 1
ATOM 811 C C . VAL A 1 106 ? 0.641 3.774 11.962 1.00 96.19 106 VAL A C 1
ATOM 813 O O . VAL A 1 106 ? 1.133 2.855 11.307 1.00 96.19 106 VAL A O 1
ATOM 816 N N . ASP A 1 107 ? 1.062 5.030 11.859 1.00 95.31 107 ASP A N 1
ATOM 817 C CA . ASP A 1 107 ? 2.179 5.457 11.016 1.00 95.31 107 ASP A CA 1
ATOM 818 C C . ASP A 1 107 ? 2.735 6.808 11.506 1.00 95.31 107 ASP A C 1
ATOM 820 O O . ASP A 1 107 ? 2.223 7.398 12.462 1.00 95.31 107 ASP A O 1
ATOM 824 N N . LEU A 1 108 ? 3.780 7.306 10.848 1.00 95.06 108 LEU A N 1
ATOM 825 C CA . LEU A 1 108 ? 4.374 8.615 11.090 1.00 95.06 108 LEU A CA 1
ATOM 826 C C . LEU A 1 108 ? 3.354 9.748 10.865 1.00 95.06 108 LEU A C 1
ATOM 828 O O . LEU A 1 108 ? 2.477 9.629 9.998 1.00 95.06 108 LEU A O 1
ATOM 832 N N . PRO A 1 109 ? 3.491 10.893 11.566 1.00 94.12 109 PRO A N 1
ATOM 833 C CA . PRO A 1 109 ? 2.529 11.994 11.488 1.00 94.12 109 PRO A CA 1
ATOM 834 C C . PRO A 1 109 ? 2.228 12.464 10.059 1.00 94.12 109 PRO A C 1
ATOM 836 O O . PRO A 1 109 ? 1.063 12.615 9.691 1.00 94.12 109 PRO A O 1
ATOM 839 N N . ALA A 1 110 ? 3.256 12.613 9.216 1.00 92.06 110 ALA A N 1
ATOM 840 C CA . ALA A 1 110 ? 3.079 13.036 7.826 1.00 92.06 110 ALA A CA 1
ATOM 841 C C . ALA A 1 110 ? 2.267 12.031 6.989 1.00 92.06 110 ALA A C 1
ATOM 843 O O . ALA A 1 110 ? 1.510 12.435 6.105 1.00 92.06 110 ALA A O 1
ATOM 844 N N . MET A 1 111 ? 2.386 10.731 7.277 1.00 93.94 111 MET A N 1
ATOM 845 C CA . MET A 1 111 ? 1.609 9.696 6.599 1.00 93.94 111 MET A CA 1
ATOM 846 C C . MET A 1 111 ? 0.142 9.738 7.025 1.00 93.94 111 MET A C 1
ATOM 848 O O . MET A 1 111 ? -0.747 9.732 6.173 1.00 93.94 111 MET A O 1
ATOM 852 N N . VAL A 1 112 ? -0.112 9.849 8.333 1.00 93.19 112 VAL A N 1
ATOM 853 C CA . VAL A 1 112 ? -1.470 9.975 8.885 1.00 93.19 112 VAL A CA 1
ATOM 854 C C . VAL A 1 112 ? -2.176 11.196 8.296 1.00 93.19 112 VAL A C 1
ATOM 856 O O . VAL A 1 112 ? -3.319 11.102 7.846 1.00 93.19 112 VAL A O 1
ATOM 859 N N . GLU A 1 113 ? -1.497 12.342 8.237 1.00 92.12 113 GLU A N 1
ATOM 860 C CA . GLU A 1 113 ? -2.046 13.549 7.621 1.00 92.12 113 GLU A CA 1
ATOM 861 C C . GLU A 1 113 ? -2.359 13.366 6.137 1.00 92.12 113 GLU A C 1
ATOM 863 O O . GLU A 1 113 ? -3.427 13.773 5.679 1.00 92.12 113 GLU A O 1
ATOM 868 N N . ALA A 1 114 ? -1.444 12.764 5.377 1.00 91.94 114 ALA A N 1
ATOM 869 C CA . ALA A 1 114 ? -1.646 12.526 3.955 1.00 91.94 114 ALA A CA 1
ATOM 870 C C . ALA A 1 114 ? -2.846 11.615 3.701 1.00 91.94 114 ALA A C 1
ATOM 872 O O . ALA A 1 114 ? -3.661 11.891 2.820 1.00 91.94 114 ALA A O 1
ATOM 873 N N . LYS A 1 115 ? -2.993 10.574 4.522 1.00 91.81 115 LYS A N 1
ATOM 874 C CA . LYS A 1 115 ? -4.105 9.640 4.435 1.00 91.81 115 LYS A CA 1
ATOM 875 C C . LYS A 1 115 ? -5.433 10.307 4.777 1.00 91.81 115 LYS A C 1
ATOM 877 O O . LYS A 1 115 ? -6.388 10.147 4.032 1.00 91.81 115 LYS A O 1
ATOM 882 N N . ARG A 1 116 ? -5.485 11.156 5.809 1.00 90.06 116 ARG A N 1
ATOM 883 C CA . ARG A 1 116 ? -6.686 11.945 6.155 1.00 90.06 116 ARG A CA 1
ATOM 884 C C . ARG A 1 116 ? -7.142 12.892 5.042 1.00 90.06 116 ARG A C 1
ATOM 886 O O . ARG A 1 116 ? -8.331 13.186 4.955 1.00 90.06 116 ARG A O 1
ATOM 893 N N . ARG A 1 117 ? -6.217 13.379 4.208 1.00 89.88 117 ARG A N 1
ATOM 894 C CA . ARG A 1 117 ? -6.525 14.249 3.057 1.00 89.88 117 ARG A CA 1
ATOM 895 C C . ARG A 1 117 ? -6.999 13.473 1.824 1.00 89.88 117 ARG A C 1
ATOM 897 O O . ARG A 1 117 ? -7.477 14.106 0.882 1.00 89.88 117 ARG A O 1
ATOM 904 N N . ALA A 1 118 ? -6.852 12.148 1.796 1.00 86.50 118 ALA A N 1
ATOM 905 C CA . ALA A 1 118 ? -7.260 11.348 0.652 1.00 86.50 118 ALA A CA 1
ATOM 906 C C . ALA A 1 118 ? -8.794 11.397 0.468 1.00 86.50 118 ALA A C 1
ATOM 908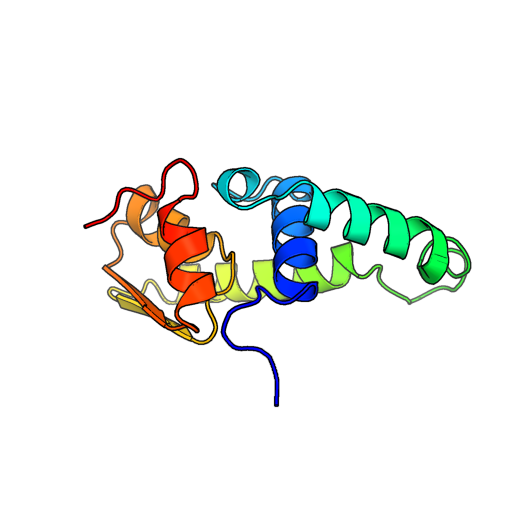 O O . ALA A 1 118 ? -9.555 11.435 1.436 1.00 86.50 118 ALA A O 1
ATOM 909 N N . PRO A 1 119 ? -9.309 11.420 -0.768 1.00 78.44 119 PRO A N 1
ATOM 910 C CA . PRO A 1 119 ? -10.749 11.385 -0.994 1.00 78.44 119 PRO A C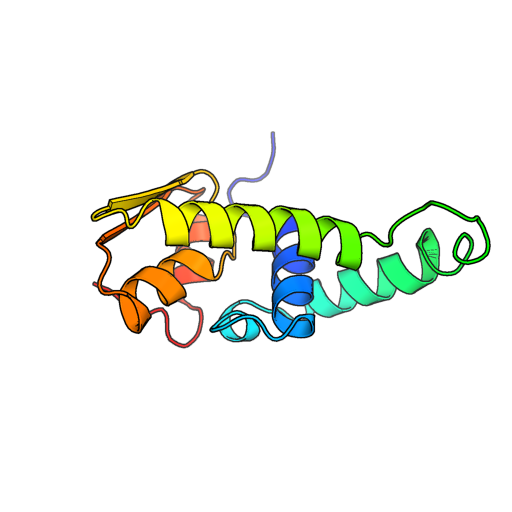A 1
ATOM 911 C C . PRO A 1 119 ? -11.369 10.098 -0.430 1.00 78.44 119 PRO A C 1
ATOM 913 O O . PRO A 1 119 ? -10.870 9.008 -0.677 1.00 78.44 119 PRO A O 1
ATOM 916 N N . GLY A 1 120 ? -12.482 10.203 0.297 1.00 70.56 120 GLY A N 1
ATOM 917 C CA .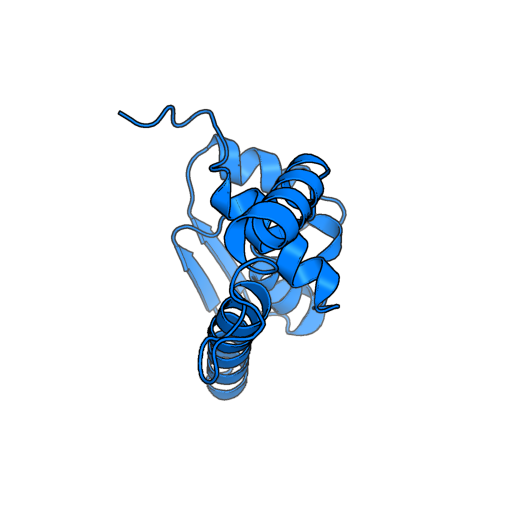 GLY A 1 120 ? -13.204 9.027 0.801 1.00 70.56 120 GLY A CA 1
ATOM 918 C C . GLY A 1 120 ? -12.687 8.444 2.123 1.00 70.56 120 GLY A C 1
ATOM 919 O O . GLY A 1 120 ? -13.336 7.558 2.663 1.00 70.56 120 GLY A O 1
ATOM 920 N N . THR A 1 121 ? -11.620 8.984 2.723 1.00 65.31 121 THR A N 1
ATOM 921 C CA . THR A 1 121 ? -11.151 8.604 4.076 1.00 65.31 121 THR A CA 1
ATOM 922 C C . THR A 1 121 ? -11.920 9.283 5.207 1.00 65.31 121 THR A C 1
ATOM 924 O O . THR A 1 121 ? -11.401 9.436 6.311 1.00 65.31 121 THR A O 1
ATOM 927 N N . ARG A 1 122 ? -13.166 9.713 4.972 1.00 52.50 122 ARG A N 1
ATOM 928 C CA . ARG A 1 122 ? -14.018 10.220 6.054 1.00 52.50 122 ARG A CA 1
ATOM 929 C C . ARG A 1 122 ? -14.522 9.041 6.886 1.00 52.50 122 ARG A C 1
ATOM 931 O O . ARG A 1 122 ? -15.660 8.615 6.738 1.00 52.50 122 ARG A O 1
ATOM 938 N N . ALA A 1 123 ? -13.660 8.537 7.754 1.00 41.53 123 ALA A N 1
ATOM 939 C CA . ALA A 1 123 ? -14.022 7.727 8.904 1.00 41.53 123 ALA A CA 1
ATOM 940 C C . ALA A 1 123 ? -13.558 8.471 10.168 1.00 41.53 123 ALA A C 1
ATOM 942 O O . ALA A 1 123 ? -12.614 9.256 10.110 1.00 41.53 123 ALA A O 1
ATOM 943 N N . ARG A 1 124 ? -14.340 8.303 11.235 1.00 38.34 124 ARG A N 1
ATOM 944 C CA . ARG A 1 124 ? -14.343 9.058 12.499 1.00 38.34 124 ARG A CA 1
ATOM 945 C C . ARG A 1 124 ? -12.992 9.150 13.203 1.00 38.34 124 ARG A C 1
ATOM 947 O O . ARG A 1 124 ? -12.198 8.198 13.084 1.00 38.34 124 ARG A O 1
#

pLDDT: mean 91.05, std 11.47, range [38.34, 98.0]

Secondary structure (DSSP, 8-state):
---TTS--HHHHHHHHHHHHTT-TTGGGT--HHHHHHHHHHIIIIIGGGTTSTT---HHHHHHHHHHHHHHHHHHH--SEEEEET-TT-SHHHHHHHHH--EEEEE--HHHHHHHHTSTT----